Protein AF-T1BZR4-F1 (afdb_monomer_lite)

InterPro domains:
  IPR052345 Radiation response metalloprotease [PTHR43236] (4-168)

Structure (mmCIF, N/CA/C/O backbone):
data_AF-T1BZR4-F1
#
_entry.id   AF-T1BZR4-F1
#
loop_
_atom_site.group_PDB
_atom_site.id
_atom_site.type_symbol
_atom_site.label_atom_id
_atom_site.label_alt_id
_atom_site.label_comp_id
_atom_site.label_asym_id
_atom_site.label_entity_id
_atom_site.label_seq_id
_atom_site.pdbx_PDB_ins_code
_atom_site.Cartn_x
_atom_site.Cartn_y
_atom_site.Cartn_z
_atom_site.occupancy
_atom_site.B_iso_or_equiv
_atom_site.auth_seq_id
_atom_site.auth_comp_id
_atom_site.auth_asym_id
_atom_site.auth_atom_id
_atom_site.pdbx_PDB_model_num
ATOM 1 N N . TRP A 1 1 ? 20.297 3.474 -31.367 1.00 65.38 1 TRP A N 1
ATOM 2 C CA . TRP A 1 1 ? 18.845 3.274 -31.245 1.00 65.38 1 TRP A CA 1
ATOM 3 C C . TRP A 1 1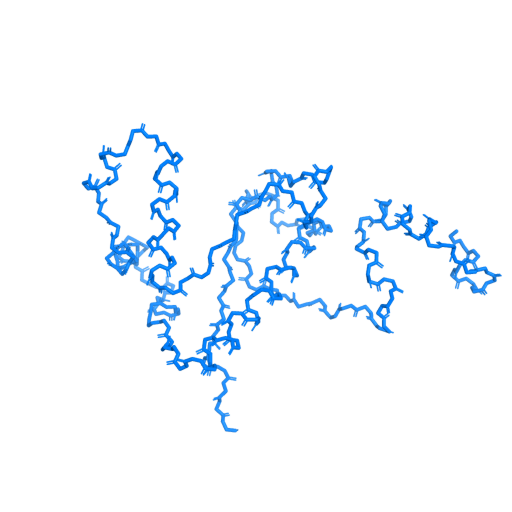 ? 18.247 2.775 -32.561 1.00 65.38 1 TRP A C 1
ATOM 5 O O . TRP A 1 1 ? 17.714 1.675 -32.524 1.00 65.38 1 TRP A O 1
ATOM 15 N N . PRO A 1 2 ? 18.399 3.447 -33.729 1.00 73.44 2 PRO A N 1
ATOM 16 C CA . PRO A 1 2 ? 17.775 2.985 -34.983 1.00 73.44 2 PRO A CA 1
ATOM 17 C C . PRO A 1 2 ? 18.243 1.588 -35.421 1.00 73.44 2 PRO A C 1
ATOM 19 O O . PRO A 1 2 ? 17.421 0.735 -35.724 1.00 73.44 2 PRO A O 1
ATOM 22 N N . LEU A 1 3 ? 19.551 1.322 -35.315 1.00 79.94 3 LEU A N 1
ATOM 23 C CA . LEU A 1 3 ? 20.164 0.025 -35.642 1.00 79.94 3 LEU A CA 1
ATOM 24 C C . LEU A 1 3 ? 19.711 -1.131 -34.728 1.00 79.94 3 LEU A C 1
ATOM 26 O O . LEU A 1 3 ? 19.818 -2.294 -35.099 1.00 79.94 3 LEU A O 1
ATOM 30 N N . TRP A 1 4 ? 19.210 -0.830 -33.523 1.00 85.12 4 TRP A N 1
ATOM 31 C CA . TRP A 1 4 ? 18.647 -1.850 -32.627 1.00 85.12 4 TRP A CA 1
ATOM 32 C C . TRP A 1 4 ? 17.228 -2.225 -33.057 1.00 85.12 4 TRP A C 1
ATOM 34 O O . TRP A 1 4 ? 16.856 -3.394 -33.013 1.00 85.12 4 TRP A O 1
ATOM 44 N N . LEU A 1 5 ? 16.455 -1.237 -33.524 1.00 77.44 5 LEU A N 1
ATOM 45 C CA . LEU A 1 5 ? 15.098 -1.431 -34.040 1.00 77.44 5 LEU A CA 1
ATOM 46 C C . LEU A 1 5 ? 15.104 -2.199 -35.367 1.00 77.44 5 LEU A C 1
ATOM 48 O O . LEU A 1 5 ? 14.242 -3.050 -35.573 1.00 77.44 5 LEU A O 1
ATOM 52 N N . SER A 1 6 ? 16.097 -1.954 -36.229 1.00 82.75 6 SER A N 1
ATOM 53 C CA . SER A 1 6 ? 16.299 -2.720 -37.466 1.00 82.75 6 SER A CA 1
ATOM 54 C C . SER A 1 6 ? 16.996 -4.072 -37.258 1.00 82.75 6 SER A C 1
ATOM 56 O O . SER A 1 6 ? 17.168 -4.821 -38.215 1.00 82.75 6 SER A O 1
ATOM 58 N N . ARG A 1 7 ? 17.347 -4.427 -36.010 1.00 78.31 7 ARG A N 1
ATOM 59 C CA . ARG A 1 7 ? 18.065 -5.661 -35.619 1.00 78.31 7 ARG A CA 1
ATOM 60 C C . ARG A 1 7 ? 19.463 -5.822 -36.229 1.00 78.31 7 ARG A C 1
ATOM 62 O O . ARG A 1 7 ? 20.027 -6.910 -36.182 1.00 78.31 7 ARG A O 1
ATOM 69 N N . GLU A 1 8 ? 20.044 -4.747 -36.744 1.00 82.75 8 GLU A N 1
ATOM 70 C CA . GLU A 1 8 ? 21.399 -4.733 -37.306 1.00 82.75 8 GLU A CA 1
ATOM 71 C C . GLU A 1 8 ? 22.486 -4.723 -36.223 1.00 82.75 8 GLU A C 1
ATOM 73 O O . GLU A 1 8 ? 23.618 -5.132 -36.469 1.00 82.75 8 GLU A O 1
ATOM 78 N N . ALA A 1 9 ? 22.150 -4.289 -35.007 1.00 83.50 9 ALA A N 1
ATOM 79 C CA . ALA A 1 9 ? 23.037 -4.355 -33.852 1.00 83.50 9 ALA A CA 1
ATOM 80 C C . ALA A 1 9 ? 22.255 -4.700 -32.582 1.00 83.50 9 ALA A C 1
ATOM 82 O O . ALA A 1 9 ? 21.172 -4.161 -32.352 1.00 83.50 9 ALA A O 1
ATOM 83 N N . GLN A 1 10 ? 22.827 -5.547 -31.723 1.00 81.56 10 GLN A N 1
ATOM 84 C CA . GLN A 1 10 ? 22.293 -5.762 -30.378 1.00 81.56 10 GLN A CA 1
ATOM 85 C C . GLN A 1 10 ? 22.958 -4.813 -29.373 1.00 81.56 10 GLN A C 1
ATOM 87 O O . GLN A 1 10 ? 24.174 -4.609 -29.440 1.00 81.56 10 GLN A O 1
ATOM 92 N N . PRO A 1 11 ? 22.188 -4.213 -28.449 1.00 85.12 11 PRO A N 1
ATOM 93 C CA . PRO A 1 11 ? 22.759 -3.407 -27.382 1.00 85.12 11 PRO A CA 1
ATOM 94 C C . PRO A 1 11 ? 23.641 -4.262 -26.472 1.00 85.12 11 PRO A C 1
ATOM 96 O O . PRO A 1 11 ? 23.301 -5.393 -26.130 1.00 85.12 11 PRO A O 1
ATOM 99 N N . THR A 1 12 ? 24.749 -3.692 -26.009 1.00 86.81 12 THR A N 1
ATOM 100 C CA . THR A 1 12 ? 25.447 -4.237 -24.837 1.00 86.81 12 THR A CA 1
ATOM 101 C C . THR A 1 12 ? 24.627 -3.983 -23.570 1.00 86.81 12 THR A C 1
ATOM 103 O O . THR A 1 12 ? 23.823 -3.049 -23.534 1.00 86.81 12 THR A O 1
ATOM 106 N N . LEU A 1 13 ? 24.868 -4.750 -22.498 1.00 79.00 13 LEU A N 1
ATOM 107 C CA . LEU A 1 13 ? 24.178 -4.554 -21.214 1.00 79.00 13 LEU A CA 1
ATOM 108 C C . LEU A 1 13 ? 24.285 -3.102 -20.722 1.00 79.00 13 LEU A C 1
ATOM 110 O O . LEU A 1 13 ? 23.285 -2.499 -20.358 1.00 79.00 13 LEU A O 1
ATOM 114 N N . ARG A 1 14 ? 25.476 -2.504 -20.818 1.00 78.31 14 ARG A N 1
ATOM 115 C CA . ARG A 1 14 ? 25.724 -1.114 -20.414 1.00 78.31 14 ARG A CA 1
ATOM 116 C C . ARG A 1 14 ? 24.952 -0.097 -21.261 1.00 78.31 14 ARG A C 1
ATOM 118 O O . ARG A 1 14 ? 24.400 0.860 -20.735 1.00 78.31 14 ARG A O 1
ATOM 125 N N . GLN A 1 15 ? 24.870 -0.312 -22.573 1.00 85.88 15 GLN A N 1
ATOM 126 C CA . GLN A 1 15 ? 24.079 0.552 -23.456 1.00 85.88 15 GLN A CA 1
ATOM 127 C C . GLN A 1 15 ? 22.575 0.403 -23.205 1.00 85.88 15 GLN A C 1
ATOM 129 O O . GLN A 1 15 ? 21.832 1.373 -23.343 1.00 85.88 15 GLN A O 1
ATOM 134 N N . LEU A 1 16 ? 22.130 -0.798 -22.829 1.00 84.00 16 LEU A N 1
ATOM 135 C CA . LEU A 1 16 ? 20.753 -1.058 -22.432 1.00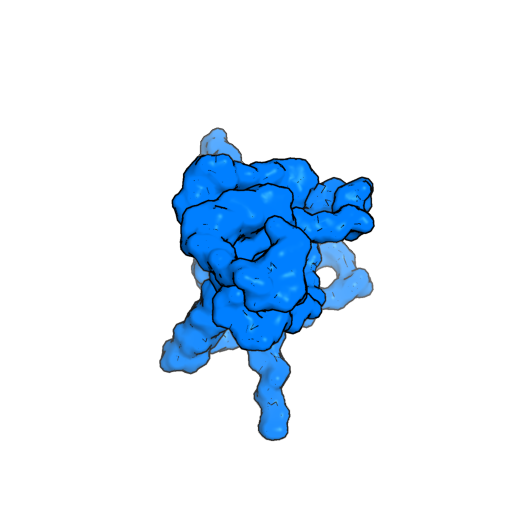 84.00 16 LEU A CA 1
ATOM 136 C C . LEU A 1 16 ? 20.425 -0.413 -21.077 1.00 84.00 16 LEU A C 1
ATOM 138 O O . LEU A 1 16 ? 19.342 0.139 -20.930 1.00 84.00 16 LEU A O 1
ATOM 142 N N . GLU A 1 17 ? 21.357 -0.407 -20.119 1.00 75.06 17 GLU A N 1
ATOM 143 C CA . GLU A 1 17 ? 21.245 0.340 -18.854 1.00 75.06 17 GLU A CA 1
ATOM 144 C C . GLU A 1 17 ? 21.132 1.849 -19.084 1.00 75.06 17 GLU A C 1
ATOM 146 O O . GLU A 1 17 ? 20.301 2.514 -18.461 1.00 75.06 17 GLU A O 1
ATOM 151 N N . ASP A 1 18 ? 21.942 2.401 -19.987 1.00 80.19 18 ASP A N 1
ATOM 152 C CA . ASP A 1 18 ? 21.891 3.822 -20.332 1.00 80.19 18 ASP A CA 1
ATOM 153 C C . ASP A 1 18 ? 20.588 4.176 -21.062 1.00 80.19 18 ASP A C 1
ATOM 155 O O . ASP A 1 18 ? 19.961 5.190 -20.757 1.00 80.19 18 ASP A O 1
ATOM 159 N N . PHE A 1 19 ? 20.124 3.306 -21.964 1.00 82.44 19 PHE A N 1
ATOM 160 C CA . PHE A 1 19 ? 18.823 3.430 -22.622 1.00 82.44 19 PHE A CA 1
ATOM 161 C C . PHE A 1 19 ? 17.678 3.391 -21.606 1.00 82.44 19 PHE A C 1
ATOM 163 O O . PHE A 1 19 ? 16.859 4.301 -21.586 1.00 82.44 19 PHE A O 1
ATOM 170 N N . ALA A 1 20 ? 17.657 2.387 -20.728 1.00 77.50 20 ALA A N 1
ATOM 171 C CA . ALA A 1 20 ? 16.671 2.212 -19.662 1.00 77.50 20 ALA A CA 1
ATOM 172 C C . ALA A 1 20 ? 16.588 3.444 -18.747 1.00 77.50 20 ALA A C 1
ATOM 174 O O . ALA A 1 20 ? 15.504 3.870 -18.347 1.00 77.50 20 ALA A O 1
ATOM 175 N N . ARG A 1 21 ? 17.741 4.054 -18.454 1.00 71.12 21 ARG A N 1
ATOM 176 C CA . ARG A 1 21 ? 17.835 5.291 -17.674 1.00 71.12 21 ARG A CA 1
ATOM 177 C C . ARG A 1 21 ? 17.266 6.496 -18.420 1.00 71.12 21 ARG A C 1
ATOM 179 O O . ARG A 1 21 ? 16.577 7.299 -17.805 1.00 71.12 21 ARG A O 1
ATOM 186 N N . LEU A 1 22 ? 17.541 6.614 -19.720 1.00 79.62 22 LEU A N 1
ATOM 187 C CA . LEU A 1 22 ? 17.052 7.705 -20.570 1.00 79.62 22 LEU A CA 1
ATOM 188 C C . LEU A 1 22 ? 15.551 7.605 -20.856 1.00 79.62 22 LEU A C 1
ATOM 190 O O . LEU A 1 22 ? 14.864 8.622 -20.873 1.00 79.62 22 LEU A O 1
ATOM 194 N N . THR A 1 23 ? 15.037 6.395 -21.084 1.00 74.56 23 THR A N 1
ATOM 195 C CA . THR A 1 23 ? 13.617 6.167 -21.379 1.00 74.56 23 THR A CA 1
ATOM 196 C C . THR A 1 23 ? 12.776 5.959 -20.144 1.00 74.56 23 THR A C 1
ATOM 198 O O . THR A 1 23 ? 11.576 5.734 -20.296 1.00 74.56 23 THR A O 1
ATOM 201 N N . HIS A 1 24 ? 13.371 6.006 -18.945 1.00 60.88 24 HIS A N 1
ATOM 202 C CA . HIS A 1 24 ? 12.633 5.752 -17.719 1.00 60.88 24 HIS A CA 1
ATOM 203 C C . HIS A 1 24 ? 11.917 4.391 -17.849 1.00 60.88 24 HIS A C 1
ATOM 205 O O . HIS A 1 24 ? 10.702 4.270 -17.908 1.00 60.88 24 HIS A O 1
ATOM 211 N N . THR A 1 25 ? 12.665 3.317 -18.076 1.00 68.75 25 THR A N 1
ATOM 212 C CA . THR A 1 25 ? 12.096 1.972 -18.242 1.00 68.75 25 THR A CA 1
ATOM 213 C C . THR A 1 25 ? 12.931 1.011 -17.423 1.00 68.75 25 THR A C 1
ATOM 215 O O . THR A 1 25 ? 14.150 1.009 -17.562 1.00 68.75 25 THR A O 1
ATOM 218 N N . ALA A 1 26 ? 12.315 0.193 -16.565 1.00 70.38 26 ALA A N 1
ATOM 219 C CA . ALA A 1 26 ? 13.059 -0.818 -15.823 1.00 70.38 26 ALA A CA 1
ATOM 220 C C . ALA A 1 26 ? 13.845 -1.714 -16.782 1.00 70.38 26 ALA A C 1
ATOM 222 O O . ALA A 1 26 ? 13.281 -2.290 -17.711 1.00 70.38 26 ALA A O 1
ATOM 223 N N . ILE A 1 27 ? 15.143 -1.882 -16.523 1.00 72.12 27 ILE A N 1
ATOM 224 C CA . ILE A 1 27 ? 16.014 -2.678 -17.394 1.00 72.12 27 ILE A CA 1
ATOM 225 C C . ILE A 1 27 ? 15.503 -4.115 -17.582 1.00 72.12 27 ILE A C 1
ATOM 227 O O . ILE A 1 27 ? 15.592 -4.666 -18.675 1.00 72.12 27 ILE A O 1
ATOM 231 N N . GLY A 1 28 ? 14.884 -4.691 -16.546 1.00 61.22 28 GLY A N 1
ATOM 232 C CA . GLY A 1 28 ? 14.280 -6.023 -16.600 1.00 61.22 28 GLY A CA 1
ATOM 233 C C . GLY A 1 28 ? 13.198 -6.175 -17.674 1.00 61.22 28 GLY A C 1
ATOM 234 O O . GLY A 1 28 ? 12.972 -7.283 -18.147 1.00 61.22 28 GLY A O 1
ATOM 235 N N . TYR A 1 29 ? 12.560 -5.083 -18.112 1.00 70.12 29 TYR A N 1
ATOM 236 C CA . TYR A 1 29 ? 11.477 -5.137 -19.099 1.00 70.12 29 TYR A CA 1
ATOM 237 C C . TYR A 1 29 ? 11.973 -5.489 -20.492 1.00 70.12 29 TYR A C 1
ATOM 239 O O . TYR A 1 29 ? 11.253 -6.133 -21.248 1.00 70.12 29 TYR A O 1
ATOM 247 N N . PHE A 1 30 ? 13.208 -5.113 -20.822 1.00 76.38 30 PHE A N 1
ATOM 248 C CA . PHE A 1 30 ? 13.812 -5.429 -22.115 1.00 76.38 30 PHE A CA 1
ATOM 249 C C . PHE A 1 30 ? 14.149 -6.919 -22.269 1.00 76.38 30 PHE A C 1
ATOM 251 O O . PHE A 1 30 ? 14.445 -7.360 -23.375 1.00 76.38 30 PHE A O 1
ATOM 258 N N . PHE A 1 31 ? 14.082 -7.692 -21.181 1.00 76.19 31 PHE A N 1
ATOM 259 C CA . PHE A 1 31 ? 14.305 -9.139 -21.174 1.00 76.19 31 PHE A CA 1
ATOM 260 C C . PHE A 1 31 ? 13.005 -9.950 -21.125 1.00 76.19 31 PHE A C 1
ATOM 262 O O . PHE A 1 31 ? 13.050 -11.180 -21.161 1.00 76.19 31 PHE A O 1
ATOM 269 N N . LEU A 1 32 ? 11.846 -9.290 -21.044 1.00 64.31 32 LEU A N 1
ATOM 270 C CA . LEU A 1 32 ? 10.560 -9.974 -21.092 1.00 64.31 32 LEU A CA 1
ATOM 271 C C . LEU A 1 32 ? 10.201 -10.315 -22.550 1.00 64.31 32 LEU A C 1
ATOM 273 O O . LEU A 1 32 ? 10.370 -9.474 -23.433 1.00 64.31 32 LEU A O 1
ATOM 277 N N . PRO A 1 33 ? 9.662 -11.520 -22.827 1.00 67.06 33 PRO A N 1
ATOM 278 C CA . PRO A 1 33 ? 9.279 -11.925 -24.183 1.00 67.06 33 PRO A CA 1
ATOM 279 C C . PRO A 1 33 ? 8.136 -11.074 -24.757 1.00 67.06 33 PRO A C 1
ATOM 281 O O . PRO A 1 33 ? 7.978 -10.978 -25.972 1.00 67.06 33 PRO A O 1
ATOM 284 N N . GLN A 1 34 ? 7.339 -10.455 -23.888 1.00 60.06 34 GLN A N 1
ATOM 285 C CA . GLN A 1 34 ? 6.321 -9.470 -24.228 1.00 60.06 34 GLN A CA 1
ATOM 286 C C . GLN A 1 34 ? 6.343 -8.359 -23.174 1.00 60.06 34 GLN A C 1
ATOM 288 O O . GLN A 1 34 ? 6.662 -8.643 -22.013 1.00 60.06 34 GLN A O 1
ATOM 293 N N . PRO A 1 35 ? 6.010 -7.107 -23.542 1.00 64.56 35 PRO A N 1
ATOM 294 C CA . PRO A 1 35 ? 5.875 -6.042 -22.560 1.00 64.56 35 PRO A CA 1
ATOM 295 C C . PRO A 1 35 ? 4.869 -6.468 -21.483 1.00 64.56 35 PRO A C 1
ATOM 297 O O . PRO A 1 35 ? 3.864 -7.108 -21.811 1.00 64.56 35 PRO A O 1
ATOM 300 N N . PRO A 1 36 ? 5.117 -6.135 -20.205 1.00 56.06 36 PRO A N 1
ATOM 301 C CA . PRO A 1 36 ? 4.206 -6.516 -19.143 1.00 56.06 36 PRO A CA 1
ATOM 302 C C . PRO A 1 36 ? 2.830 -5.924 -19.441 1.00 56.06 36 PRO A C 1
ATOM 304 O O . PRO A 1 36 ? 2.706 -4.752 -19.814 1.00 56.06 36 PRO A O 1
ATOM 307 N N . VAL A 1 37 ? 1.792 -6.753 -19.310 1.00 51.31 37 VAL A N 1
ATOM 308 C CA . VAL A 1 37 ? 0.409 -6.302 -19.457 1.00 51.31 37 VAL A CA 1
ATOM 309 C C . VAL A 1 37 ? 0.204 -5.178 -18.450 1.00 51.31 37 VAL A C 1
ATOM 311 O O . VAL A 1 37 ? 0.380 -5.379 -17.248 1.00 51.31 37 VAL A O 1
ATOM 314 N N . ARG A 1 38 ? -0.129 -3.981 -18.945 1.00 46.22 38 ARG A N 1
ATOM 315 C CA . ARG A 1 38 ? -0.412 -2.814 -18.106 1.00 46.22 38 ARG A CA 1
ATOM 316 C C . ARG A 1 38 ? -1.690 -3.095 -17.326 1.00 46.22 38 ARG A C 1
ATOM 318 O O . ARG A 1 38 ? -2.794 -2.837 -17.802 1.00 46.22 38 ARG A O 1
ATOM 325 N N . TRP A 1 39 ? -1.545 -3.681 -16.146 1.00 36.22 39 TRP A N 1
ATOM 326 C CA . TRP A 1 39 ? -2.665 -3.853 -15.244 1.00 36.22 39 TRP A CA 1
ATOM 327 C C . TRP A 1 39 ? -3.029 -2.481 -14.689 1.00 36.22 39 TRP A C 1
ATOM 329 O O . TRP A 1 39 ? -2.189 -1.781 -14.122 1.00 36.22 39 TRP A O 1
ATOM 339 N N . HIS A 1 40 ? -4.283 -2.077 -14.877 1.00 40.78 40 HIS A N 1
ATOM 340 C CA . HIS A 1 40 ? -4.815 -0.893 -14.221 1.00 40.78 40 HIS A CA 1
ATOM 341 C C . HIS A 1 40 ? -4.959 -1.233 -12.742 1.00 40.78 40 HIS A C 1
ATOM 343 O O . HIS A 1 40 ? -5.994 -1.738 -12.302 1.00 40.78 40 HIS A O 1
ATOM 349 N N . CYS A 1 41 ? -3.902 -1.007 -11.967 1.00 40.50 41 CYS A N 1
ATOM 350 C CA . CYS A 1 41 ? -4.013 -1.093 -10.526 1.00 40.50 41 CYS A CA 1
ATOM 351 C C . CYS A 1 41 ? -5.104 -0.112 -10.077 1.00 40.50 41 CYS A C 1
ATOM 353 O O . CYS A 1 41 ? -5.089 1.064 -10.446 1.00 40.50 41 CYS A O 1
ATOM 355 N N . ARG A 1 42 ? -6.038 -0.577 -9.239 1.00 46.72 42 ARG A N 1
ATOM 356 C CA . ARG A 1 42 ? -6.990 0.274 -8.504 1.00 46.72 42 ARG A CA 1
ATOM 357 C C . ARG A 1 42 ? -6.255 1.027 -7.382 1.00 46.72 42 ARG A C 1
ATOM 359 O O . ARG A 1 42 ? -6.662 1.022 -6.227 1.00 46.72 42 ARG A O 1
ATOM 366 N N . CYS A 1 43 ? -5.129 1.650 -7.717 1.00 50.38 43 CYS A N 1
ATOM 367 C CA . CYS A 1 43 ? -4.354 2.466 -6.804 1.00 50.38 43 CYS A CA 1
ATOM 368 C C . CYS A 1 43 ? -5.107 3.765 -6.576 1.00 50.38 43 CYS A C 1
ATOM 370 O O . CYS A 1 43 ? -5.173 4.612 -7.467 1.00 50.38 43 CYS A O 1
ATOM 372 N N . ARG A 1 44 ? -5.623 3.968 -5.365 1.00 56.59 44 ARG A N 1
ATOM 373 C CA . ARG A 1 44 ? -5.945 5.328 -4.939 1.00 56.59 44 ARG A CA 1
ATOM 374 C C . ARG A 1 44 ? -4.655 5.975 -4.460 1.00 56.59 44 ARG A C 1
ATOM 376 O O . ARG A 1 44 ? -4.185 5.671 -3.366 1.00 56.59 44 ARG A O 1
ATO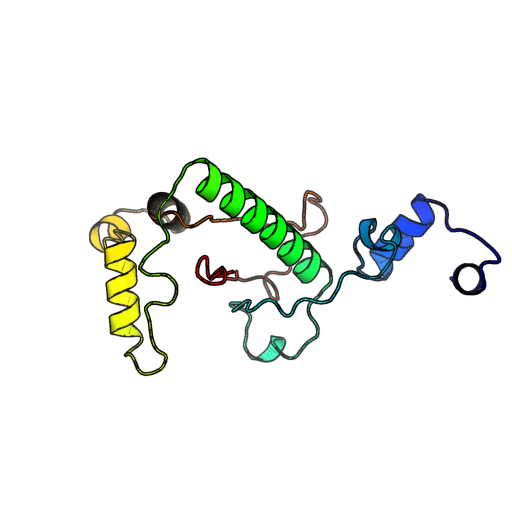M 383 N N . THR A 1 45 ? -4.059 6.808 -5.304 1.00 56.16 45 THR A N 1
ATOM 384 C CA . THR A 1 45 ? -2.890 7.609 -4.935 1.00 56.16 45 THR A CA 1
ATOM 385 C C . THR A 1 45 ? -3.346 8.840 -4.154 1.00 56.16 45 THR A C 1
ATOM 387 O O . THR A 1 45 ? -4.388 9.427 -4.440 1.00 56.16 45 THR A O 1
ATOM 390 N N . SER A 1 46 ? -2.557 9.263 -3.169 1.00 56.41 46 SER A N 1
ATOM 391 C CA . SER A 1 46 ? -2.781 10.527 -2.446 1.00 56.41 46 SER A CA 1
ATOM 392 C C . SER A 1 46 ? -2.201 11.742 -3.195 1.00 56.41 46 SER A C 1
ATOM 394 O O . SER A 1 46 ? -1.880 12.762 -2.579 1.00 56.41 46 SER A O 1
ATOM 396 N N . ALA A 1 47 ? -1.985 11.629 -4.511 1.00 58.94 47 ALA A N 1
ATOM 397 C CA . ALA A 1 47 ? -1.386 12.683 -5.323 1.00 58.94 47 ALA A CA 1
ATOM 398 C C . ALA A 1 47 ? -2.351 13.880 -5.475 1.00 58.94 47 ALA A C 1
ATOM 400 O O . ALA A 1 47 ? -3.569 13.689 -5.501 1.00 58.94 47 ALA A O 1
ATOM 401 N N . PRO A 1 48 ? -1.848 15.126 -5.595 1.00 52.88 48 PRO A N 1
ATOM 402 C CA . PRO A 1 48 ? -2.701 16.286 -5.841 1.00 52.88 48 PRO A CA 1
ATOM 403 C C . PRO A 1 48 ? -3.549 16.084 -7.105 1.00 52.88 48 PRO A C 1
ATOM 405 O O . PRO A 1 48 ? -3.020 15.682 -8.141 1.00 52.88 48 PRO A O 1
ATOM 408 N N . ALA A 1 49 ? -4.840 16.431 -7.049 1.00 50.22 49 ALA A N 1
ATOM 409 C CA . ALA A 1 49 ? -5.814 16.210 -8.130 1.00 50.22 49 ALA A CA 1
ATOM 410 C C . ALA A 1 49 ? -5.367 16.731 -9.513 1.00 50.22 49 ALA A C 1
ATOM 412 O O . ALA A 1 49 ? -5.771 16.199 -10.541 1.00 50.22 49 ALA A O 1
ATOM 413 N N . ARG A 1 50 ? -4.483 17.737 -9.552 1.00 44.28 50 ARG A N 1
ATOM 414 C CA . ARG A 1 50 ? -3.945 18.320 -10.790 1.00 44.28 50 ARG A CA 1
ATOM 415 C C . ARG A 1 50 ? -2.919 17.420 -11.513 1.00 44.28 50 ARG A C 1
ATOM 417 O O . ARG A 1 50 ? -2.661 17.653 -12.686 1.00 44.28 50 ARG A O 1
ATOM 424 N N . ARG A 1 51 ? -2.351 16.401 -10.852 1.00 48.81 51 ARG A N 1
ATOM 425 C CA . ARG A 1 51 ? -1.350 15.471 -11.426 1.00 48.81 51 ARG A CA 1
ATOM 426 C C . ARG A 1 51 ? -1.906 14.079 -11.748 1.00 48.81 51 ARG A C 1
ATOM 428 O O . ARG A 1 51 ? -1.248 13.331 -12.454 1.00 48.81 51 ARG A O 1
ATOM 435 N N . ALA A 1 52 ? -3.123 13.757 -11.301 1.00 50.62 52 ALA A N 1
ATOM 436 C CA . ALA A 1 52 ? -3.774 12.466 -11.559 1.00 50.62 52 ALA A CA 1
ATOM 437 C C . ALA A 1 52 ? -4.108 12.212 -13.048 1.00 50.62 52 ALA A C 1
ATOM 439 O O . ALA A 1 52 ? -4.477 11.100 -13.407 1.00 50.62 52 ALA A O 1
ATOM 440 N N . LEU A 1 53 ? -3.989 13.241 -13.898 1.00 45.00 53 LEU A N 1
ATOM 441 C CA . LEU A 1 53 ? -4.235 13.186 -15.344 1.00 45.00 53 LEU A CA 1
ATOM 442 C C . LEU A 1 53 ? -2.955 13.007 -16.184 1.00 45.00 53 LEU A C 1
ATOM 444 O O . LEU A 1 53 ? -3.055 12.898 -17.403 1.00 45.00 53 LEU A O 1
ATOM 448 N N . ALA A 1 54 ? -1.767 13.011 -15.570 1.00 59.12 54 ALA A N 1
ATOM 449 C CA . ALA A 1 54 ? -0.511 12.731 -16.267 1.00 59.12 54 ALA A CA 1
ATOM 450 C C . ALA A 1 54 ? -0.231 11.220 -16.263 1.00 59.12 54 ALA A C 1
ATOM 452 O O . ALA A 1 54 ? -0.545 10.543 -15.282 1.00 59.12 54 ALA A O 1
ATOM 453 N N . GLU A 1 55 ? 0.358 10.690 -17.343 1.00 63.62 55 GLU A N 1
ATOM 454 C CA . GLU A 1 55 ? 0.827 9.300 -17.356 1.00 63.62 55 GLU A CA 1
ATOM 455 C C . GLU A 1 55 ? 1.778 9.054 -16.168 1.00 63.62 55 GLU A C 1
ATOM 457 O O . GLU A 1 55 ? 2.634 9.901 -15.895 1.00 63.62 55 GLU A O 1
ATOM 462 N N . PRO A 1 56 ? 1.630 7.926 -15.444 1.00 68.69 56 PRO A N 1
ATOM 463 C CA . PRO A 1 56 ? 2.473 7.620 -14.295 1.00 68.69 56 PRO A CA 1
ATOM 464 C C . PRO A 1 56 ? 3.935 7.489 -14.729 1.00 68.69 56 PRO A C 1
ATOM 466 O O . PRO A 1 56 ? 4.225 6.854 -15.747 1.00 68.69 56 PRO A O 1
ATOM 469 N N . SER A 1 57 ? 4.860 8.047 -13.945 1.00 73.44 57 SER A N 1
ATOM 470 C CA . SER A 1 57 ? 6.285 7.897 -14.222 1.00 73.44 57 SER A CA 1
ATOM 471 C C . SER A 1 57 ? 6.714 6.434 -14.130 1.00 73.44 57 SER A C 1
ATOM 473 O O . SER A 1 57 ? 6.091 5.600 -13.467 1.00 73.44 57 SER A O 1
ATOM 475 N N . SER A 1 58 ? 7.839 6.113 -14.758 1.00 71.62 58 SER A N 1
ATOM 476 C CA . SER A 1 58 ? 8.465 4.801 -14.610 1.00 71.62 58 SER A CA 1
ATOM 477 C C . SER A 1 58 ? 8.792 4.442 -13.177 1.00 71.62 58 SER A C 1
ATOM 479 O O . SER A 1 58 ? 8.741 3.283 -12.799 1.00 71.62 58 SER A O 1
ATOM 481 N N . ASP A 1 59 ? 9.145 5.445 -12.383 1.00 72.88 59 ASP A N 1
ATOM 482 C CA . ASP A 1 59 ? 9.561 5.294 -10.999 1.00 72.88 59 ASP A CA 1
ATOM 483 C C . ASP A 1 59 ? 8.351 4.916 -10.143 1.00 72.88 59 ASP A C 1
ATOM 485 O O . ASP A 1 59 ? 8.434 4.028 -9.287 1.00 72.88 59 ASP A O 1
ATOM 489 N N . LEU A 1 60 ? 7.200 5.529 -10.440 1.00 73.69 60 LEU A N 1
ATOM 490 C CA . LEU A 1 60 ? 5.919 5.145 -9.871 1.00 73.69 60 LEU A CA 1
ATOM 491 C C . LEU A 1 60 ? 5.532 3.730 -10.311 1.00 73.69 60 LEU A C 1
ATOM 493 O O . LEU A 1 60 ? 5.178 2.917 -9.461 1.00 73.69 60 LEU A O 1
ATOM 497 N N . LEU A 1 61 ? 5.644 3.412 -11.602 1.00 75.50 61 LEU A N 1
ATOM 498 C CA . LEU A 1 61 ? 5.340 2.080 -12.127 1.00 75.50 61 LEU A CA 1
ATOM 499 C C . LEU A 1 61 ? 6.211 0.999 -11.474 1.00 75.50 61 LEU A C 1
ATOM 501 O O . LEU A 1 61 ? 5.666 0.061 -10.902 1.00 75.50 61 LEU A O 1
ATOM 505 N N . ASP A 1 62 ? 7.536 1.149 -11.475 1.00 74.19 62 ASP A N 1
ATOM 506 C CA . ASP A 1 62 ? 8.488 0.231 -10.834 1.00 74.19 62 ASP A CA 1
ATOM 507 C C . ASP A 1 62 ? 8.117 -0.023 -9.368 1.00 74.19 62 ASP A C 1
ATOM 509 O O . ASP A 1 62 ? 8.114 -1.164 -8.898 1.00 74.19 62 ASP A O 1
ATOM 513 N N . THR A 1 63 ? 7.758 1.042 -8.646 1.00 77.19 63 THR A N 1
ATOM 514 C CA . THR A 1 63 ? 7.353 0.943 -7.242 1.00 77.19 63 THR A CA 1
ATOM 515 C C . THR A 1 63 ? 6.023 0.207 -7.087 1.00 77.19 63 THR A C 1
ATOM 517 O O . THR A 1 63 ? 5.896 -0.642 -6.205 1.00 77.19 63 THR A O 1
ATOM 520 N N . LEU A 1 64 ? 5.048 0.469 -7.961 1.00 77.31 64 LEU A N 1
ATOM 521 C CA . LEU A 1 64 ? 3.774 -0.249 -7.978 1.00 77.31 64 LEU A CA 1
ATOM 522 C C . LEU A 1 64 ? 3.974 -1.745 -8.248 1.00 77.31 64 LEU A C 1
ATOM 524 O O . LEU A 1 64 ? 3.412 -2.562 -7.521 1.00 77.31 64 LEU A O 1
ATOM 528 N N . TYR A 1 65 ? 4.805 -2.113 -9.226 1.00 75.69 65 TYR A N 1
ATOM 529 C CA . TYR A 1 65 ? 5.094 -3.516 -9.534 1.00 75.69 65 TYR A CA 1
ATOM 530 C C . TYR A 1 65 ? 5.802 -4.228 -8.382 1.00 75.69 65 TYR A C 1
ATOM 532 O O . TYR A 1 65 ? 5.434 -5.352 -8.045 1.00 75.69 65 TYR A O 1
ATOM 540 N N . LEU A 1 66 ? 6.766 -3.574 -7.728 1.00 77.81 66 LEU A N 1
ATOM 541 C CA . LEU A 1 66 ? 7.411 -4.119 -6.532 1.00 77.81 66 LEU A CA 1
ATOM 542 C C . LEU A 1 66 ? 6.398 -4.355 -5.402 1.00 77.81 66 LEU A C 1
ATOM 544 O O . LEU A 1 66 ? 6.418 -5.400 -4.750 1.00 77.81 66 LEU A O 1
ATOM 548 N N . CYS A 1 67 ? 5.507 -3.393 -5.165 1.00 80.62 67 CYS A N 1
ATOM 549 C CA . CYS A 1 67 ? 4.463 -3.524 -4.154 1.00 80.62 67 CYS A CA 1
ATOM 550 C C . CYS A 1 67 ? 3.462 -4.634 -4.494 1.00 80.62 67 CYS A C 1
ATOM 552 O O . CYS A 1 67 ? 3.044 -5.353 -3.589 1.00 80.62 67 CYS A O 1
ATOM 554 N N . GLN A 1 68 ? 3.141 -4.825 -5.776 1.00 77.31 68 GLN A N 1
ATOM 555 C CA . GLN A 1 68 ? 2.284 -5.915 -6.237 1.00 77.31 68 GLN A CA 1
ATOM 556 C C . GLN A 1 68 ? 2.935 -7.284 -6.008 1.00 77.31 68 GLN A C 1
ATOM 558 O O . GLN A 1 68 ? 2.309 -8.158 -5.421 1.00 77.31 68 GLN A O 1
ATOM 563 N N . GLN A 1 69 ? 4.213 -7.451 -6.367 1.00 76.75 69 GLN A N 1
ATOM 564 C CA . GLN A 1 69 ? 4.948 -8.700 -6.119 1.00 76.75 69 GLN A CA 1
ATOM 565 C C . GLN A 1 69 ? 4.988 -9.061 -4.629 1.00 76.75 69 GLN A C 1
ATOM 567 O O . GLN A 1 69 ? 4.817 -10.220 -4.255 1.00 76.75 69 GLN A O 1
ATOM 572 N N . ARG A 1 70 ? 5.184 -8.064 -3.758 1.00 81.50 70 ARG A N 1
ATOM 573 C CA . ARG A 1 70 ? 5.147 -8.266 -2.303 1.00 81.50 70 ARG A CA 1
ATOM 574 C C . ARG A 1 70 ? 3.748 -8.623 -1.805 1.00 81.50 70 ARG A C 1
ATOM 576 O O . ARG A 1 70 ? 3.634 -9.474 -0.930 1.00 81.50 70 ARG A O 1
ATOM 583 N N . GLN A 1 71 ? 2.701 -8.016 -2.369 1.00 82.50 71 GLN A N 1
ATOM 584 C CA . GLN A 1 71 ? 1.316 -8.371 -2.055 1.00 82.50 71 GLN A CA 1
ATOM 585 C C . GLN A 1 71 ? 1.009 -9.813 -2.466 1.00 82.50 71 GLN A C 1
ATOM 587 O O . GLN A 1 71 ? 0.419 -10.544 -1.675 1.00 82.50 71 GLN A O 1
ATOM 592 N N . ASP A 1 72 ? 1.450 -10.235 -3.652 1.00 79.06 72 ASP A N 1
ATOM 593 C CA . ASP A 1 72 ? 1.271 -11.604 -4.138 1.00 79.06 72 ASP A CA 1
ATOM 594 C C . ASP A 1 72 ? 1.962 -12.617 -3.217 1.00 79.06 72 ASP A C 1
ATOM 596 O O . ASP A 1 72 ? 1.337 -13.587 -2.788 1.00 79.06 72 ASP A O 1
ATOM 600 N N . TRP A 1 73 ? 3.211 -12.342 -2.828 1.00 83.75 73 TRP A N 1
ATOM 601 C CA . TRP A 1 73 ? 3.934 -13.167 -1.860 1.00 83.75 73 TRP A CA 1
ATOM 602 C C . TRP A 1 73 ? 3.232 -13.217 -0.495 1.00 83.75 73 TRP A C 1
ATOM 604 O O . TRP A 1 73 ? 3.047 -14.298 0.064 1.00 83.75 73 TRP A O 1
ATOM 614 N N . TYR A 1 74 ? 2.805 -12.065 0.039 1.00 82.69 74 TYR A N 1
ATOM 615 C CA . TYR A 1 74 ? 2.127 -11.995 1.337 1.00 82.69 74 TYR A CA 1
ATOM 616 C C . TYR A 1 74 ? 0.790 -12.740 1.318 1.00 82.69 74 TYR A C 1
ATOM 618 O O . TYR A 1 74 ? 0.447 -13.421 2.282 1.00 82.69 74 TYR A O 1
ATOM 626 N N . ARG A 1 75 ? 0.054 -12.672 0.204 1.00 81.56 75 ARG A N 1
ATOM 627 C CA . ARG A 1 75 ? -1.174 -13.441 -0.007 1.00 81.56 75 ARG A CA 1
ATOM 628 C C . ARG A 1 75 ? -0.909 -14.940 0.026 1.00 81.56 75 ARG A C 1
ATOM 630 O O . ARG A 1 75 ? -1.650 -15.666 0.684 1.00 81.56 75 ARG A O 1
ATOM 637 N N . ASP A 1 76 ? 0.114 -15.414 -0.675 1.00 79.50 76 ASP A N 1
ATOM 638 C CA . ASP A 1 76 ? 0.429 -16.843 -0.705 1.00 79.50 76 ASP A CA 1
ATOM 639 C C . ASP A 1 76 ? 0.916 -17.331 0.665 1.00 79.50 76 ASP A C 1
ATOM 641 O O . ASP A 1 76 ? 0.481 -18.384 1.131 1.00 79.50 76 ASP A O 1
ATOM 645 N N . HIS A 1 77 ? 1.702 -16.520 1.378 1.00 82.50 77 HIS A N 1
ATOM 646 C CA . HIS A 1 77 ? 2.040 -16.756 2.782 1.00 82.50 77 HIS A CA 1
ATOM 647 C C . HIS A 1 77 ? 0.785 -16.842 3.667 1.00 82.50 77 HIS A C 1
ATOM 649 O O . HIS A 1 77 ? 0.602 -17.816 4.396 1.00 82.50 77 HIS A O 1
ATOM 655 N N . ALA A 1 78 ? -0.122 -15.865 3.574 1.00 83.50 78 ALA A N 1
ATOM 656 C CA . ALA A 1 78 ? -1.370 -15.849 4.334 1.00 83.50 78 ALA A CA 1
ATOM 657 C C . ALA A 1 78 ? -2.227 -17.096 4.069 1.00 83.50 78 ALA A C 1
ATOM 659 O O . ALA A 1 78 ? -2.768 -17.676 5.008 1.00 83.50 78 ALA A O 1
ATOM 660 N N . ARG A 1 79 ? -2.291 -17.557 2.813 1.00 81.88 79 ARG A N 1
ATOM 661 C CA . ARG A 1 79 ? -2.983 -18.796 2.426 1.00 81.88 79 ARG A CA 1
ATOM 662 C C . ARG A 1 79 ? -2.338 -20.036 3.033 1.00 81.88 79 ARG A C 1
ATOM 664 O O . ARG A 1 79 ? -3.047 -20.846 3.621 1.00 81.88 79 ARG A O 1
ATOM 671 N N . MET A 1 80 ? -1.017 -20.178 2.917 1.00 83.06 80 MET A N 1
ATOM 672 C CA . MET A 1 80 ? -0.283 -21.324 3.474 1.00 83.06 80 MET A CA 1
ATOM 673 C C . MET A 1 80 ? -0.446 -21.432 4.994 1.00 83.06 80 MET A C 1
ATOM 675 O O . MET A 1 80 ? -0.509 -22.536 5.527 1.00 83.06 80 MET A O 1
ATOM 679 N N . HIS A 1 81 ? -0.555 -20.294 5.681 1.00 83.00 81 HIS A N 1
ATOM 680 C CA . HIS A 1 81 ? -0.731 -20.227 7.131 1.00 83.00 81 HIS A CA 1
ATOM 681 C C . HIS A 1 81 ? -2.197 -20.119 7.584 1.00 83.00 81 HIS A C 1
ATOM 683 O O . HIS A 1 81 ? -2.449 -19.982 8.780 1.00 83.00 81 HIS A O 1
ATOM 689 N N . GLY A 1 82 ? -3.165 -20.189 6.663 1.00 81.56 82 GLY A N 1
ATOM 690 C CA . GLY A 1 82 ? -4.594 -20.158 6.990 1.00 81.56 82 GLY A CA 1
ATOM 691 C C . GLY A 1 82 ? -5.066 -18.856 7.646 1.00 81.56 82 GLY A C 1
ATOM 692 O O . GLY A 1 82 ? -6.009 -18.881 8.437 1.00 81.56 82 GLY A O 1
ATOM 693 N N . LEU A 1 83 ? -4.417 -17.725 7.353 1.00 81.00 83 LEU A N 1
ATOM 694 C CA . LEU A 1 83 ? -4.823 -16.429 7.893 1.00 81.00 83 LEU A CA 1
ATOM 695 C C . LEU A 1 83 ? -6.204 -16.031 7.337 1.00 81.00 83 LEU A C 1
ATOM 697 O O . LEU A 1 83 ? -6.445 -16.161 6.132 1.00 81.00 83 LEU A O 1
ATOM 701 N N . PRO A 1 84 ? -7.123 -15.541 8.188 1.00 78.50 84 PRO A N 1
ATOM 702 C CA . PRO A 1 84 ? -8.462 -15.170 7.758 1.00 78.50 84 PRO A CA 1
ATOM 703 C C . PRO A 1 84 ? -8.442 -13.917 6.877 1.00 78.50 84 PRO A C 1
ATOM 705 O O . PRO A 1 84 ? -7.585 -13.043 7.010 1.00 78.50 84 PRO A O 1
ATOM 708 N N . ALA A 1 85 ? -9.440 -13.802 6.000 1.00 79.75 85 ALA A N 1
ATOM 709 C CA . ALA A 1 85 ? -9.670 -12.570 5.259 1.00 79.75 85 ALA A CA 1
ATOM 710 C C . ALA A 1 85 ? -9.990 -11.412 6.217 1.00 79.75 85 ALA A C 1
ATOM 712 O O . ALA A 1 85 ? -10.675 -11.592 7.225 1.00 79.75 85 ALA A O 1
ATOM 713 N N . LEU A 1 86 ? -9.530 -10.211 5.868 1.00 83.69 86 LEU A N 1
ATOM 714 C CA . LEU A 1 86 ? -9.754 -9.013 6.670 1.00 83.69 86 LEU A CA 1
ATOM 715 C C . LEU A 1 86 ? -11.194 -8.507 6.476 1.00 83.69 86 LEU A C 1
ATOM 717 O O . LEU A 1 86 ? -11.519 -8.022 5.391 1.00 83.69 86 LEU A O 1
ATOM 721 N N . PRO A 1 87 ? -12.067 -8.560 7.499 1.00 82.19 87 PRO A N 1
ATOM 722 C CA . PRO A 1 87 ? -13.500 -8.291 7.340 1.00 82.19 87 PRO A CA 1
ATOM 723 C C . PRO A 1 87 ? -13.824 -6.823 7.034 1.00 82.19 87 PRO A C 1
ATOM 725 O O . PRO A 1 87 ? -14.932 -6.511 6.606 1.00 82.19 87 PRO A O 1
ATOM 728 N N . PHE A 1 88 ? -12.877 -5.911 7.262 1.00 84.06 88 PHE A N 1
ATOM 729 C CA . PHE A 1 88 ? -13.041 -4.483 6.996 1.00 84.06 88 PHE A CA 1
ATOM 730 C C . PHE A 1 88 ? -12.613 -4.073 5.577 1.00 84.06 88 PHE A C 1
ATOM 732 O O . PHE A 1 88 ? -12.921 -2.964 5.139 1.00 84.06 88 PHE A O 1
ATOM 739 N N . VAL A 1 89 ? -11.912 -4.939 4.838 1.00 82.75 89 VAL A N 1
ATOM 740 C CA . VAL A 1 89 ? -11.545 -4.669 3.442 1.00 82.75 89 VAL A CA 1
ATOM 741 C C . VAL A 1 89 ? -12.780 -4.892 2.568 1.00 82.75 89 VAL A C 1
ATOM 743 O O . VAL A 1 89 ? -13.371 -5.966 2.576 1.00 82.75 89 VAL A O 1
ATOM 746 N N . GLY A 1 90 ? -13.203 -3.852 1.844 1.00 80.62 90 GLY A N 1
ATOM 747 C CA . GLY A 1 90 ? -14.400 -3.899 0.994 1.00 80.62 90 GLY A CA 1
ATOM 748 C C . GLY A 1 90 ? -15.739 -3.829 1.744 1.00 80.62 90 GLY A C 1
ATOM 749 O O . GLY A 1 90 ? -16.782 -3.999 1.120 1.00 80.62 90 GLY A O 1
ATOM 750 N N . SER A 1 91 ? -15.739 -3.564 3.056 1.00 84.50 91 SER A N 1
ATOM 751 C CA . SER A 1 91 ? -16.966 -3.507 3.871 1.00 84.50 91 SER A CA 1
ATOM 752 C C . SER A 1 91 ? -17.719 -2.175 3.806 1.00 84.50 91 SER A C 1
ATOM 754 O O . SER A 1 91 ? -18.856 -2.099 4.268 1.00 84.50 91 SER A O 1
ATOM 756 N N . ALA A 1 92 ? -17.083 -1.127 3.276 1.00 86.81 92 ALA A N 1
ATOM 757 C CA . ALA A 1 92 ? -17.642 0.216 3.199 1.00 86.81 92 ALA A CA 1
ATOM 758 C C . ALA A 1 92 ? -18.231 0.515 1.815 1.00 86.81 92 ALA A C 1
ATOM 760 O O . ALA A 1 92 ? -17.616 0.219 0.788 1.00 86.81 92 ALA A O 1
ATOM 761 N N . SER A 1 93 ? -19.389 1.169 1.798 1.00 86.31 93 SER A N 1
ATOM 762 C CA . SER A 1 93 ? -20.068 1.624 0.586 1.00 86.31 93 SER A CA 1
ATOM 763 C C . SER A 1 93 ? -19.848 3.115 0.320 1.00 86.31 93 SER A C 1
ATOM 765 O O . SER A 1 93 ? -19.631 3.902 1.238 1.00 86.31 93 SER A O 1
ATOM 767 N N . VAL A 1 94 ? -19.960 3.537 -0.943 1.00 86.25 94 VAL A N 1
ATOM 768 C CA . VAL A 1 94 ? -19.781 4.950 -1.357 1.00 86.25 94 VAL A CA 1
ATOM 769 C C 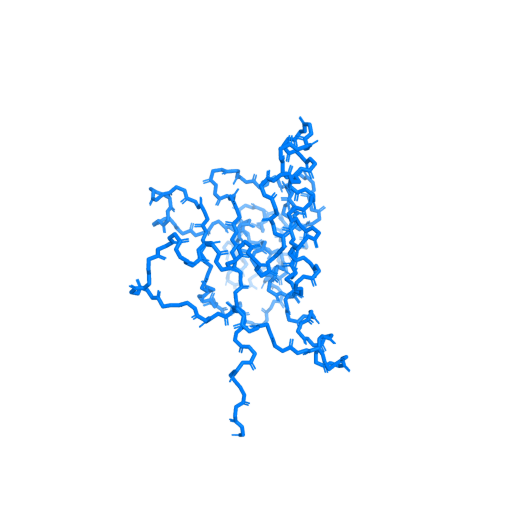. VAL A 1 94 ? -20.878 5.870 -0.794 1.00 86.25 94 VAL A C 1
ATOM 771 O O . VAL A 1 94 ? -20.692 7.077 -0.698 1.00 86.25 94 VAL A O 1
ATOM 774 N N . GLN A 1 95 ? -22.020 5.301 -0.414 1.00 89.69 95 GLN A N 1
ATOM 775 C CA . GLN A 1 95 ? -23.170 5.996 0.164 1.00 89.69 95 GLN A CA 1
ATOM 776 C C . GLN A 1 95 ? -23.041 6.197 1.681 1.00 89.69 95 GLN A C 1
ATOM 778 O O . GLN A 1 95 ? -23.846 6.919 2.265 1.00 89.69 95 GLN A O 1
ATOM 783 N N . GLU A 1 96 ? -22.073 5.550 2.334 1.00 90.50 96 GLU A N 1
ATOM 784 C CA . GLU A 1 96 ? -21.854 5.721 3.768 1.00 90.50 96 GLU A CA 1
ATOM 785 C C . GLU A 1 96 ? -21.125 7.034 4.067 1.00 90.50 96 GLU A C 1
ATOM 787 O O . GLU A 1 96 ? -20.244 7.465 3.320 1.00 90.50 96 GLU A O 1
ATOM 792 N N . ALA A 1 97 ? -21.460 7.652 5.203 1.00 91.31 97 ALA A N 1
ATOM 793 C CA . ALA A 1 97 ? -20.792 8.865 5.657 1.00 91.31 97 ALA A CA 1
ATOM 794 C C . ALA A 1 97 ? -19.291 8.592 5.907 1.00 91.31 97 ALA A C 1
ATOM 796 O O . ALA A 1 97 ? -18.963 7.675 6.677 1.00 91.31 97 ALA A O 1
ATOM 797 N N . PRO A 1 98 ? -18.368 9.375 5.314 1.00 89.12 98 PRO A N 1
ATOM 798 C CA . PRO A 1 98 ? -16.927 9.186 5.489 1.00 89.12 98 PRO A CA 1
ATOM 799 C C . PRO A 1 98 ? -16.484 9.152 6.957 1.00 89.12 98 PRO A C 1
ATOM 801 O O . PRO A 1 98 ? -15.591 8.387 7.317 1.00 89.12 98 PRO A O 1
ATOM 804 N N . GLU A 1 99 ? -17.130 9.936 7.819 1.00 91.25 99 GLU A N 1
ATOM 805 C CA . GLU A 1 99 ? -16.858 10.013 9.254 1.00 91.25 99 GLU A CA 1
ATOM 806 C C . GLU A 1 99 ? -17.168 8.691 9.964 1.00 91.25 99 GLU A C 1
ATOM 808 O O . GLU A 1 99 ? -16.386 8.247 10.808 1.00 91.25 99 GLU A O 1
ATOM 813 N N . ALA A 1 100 ? -18.269 8.032 9.590 1.00 89.94 100 ALA A N 1
ATOM 814 C CA . ALA A 1 100 ? -18.672 6.745 10.150 1.00 89.94 100 ALA A CA 1
ATOM 815 C C . ALA A 1 100 ? -17.727 5.619 9.701 1.00 89.94 100 ALA A C 1
ATOM 817 O O . ALA A 1 100 ? -17.317 4.781 10.507 1.00 89.94 100 ALA A O 1
ATOM 818 N N . VAL A 1 101 ? -17.316 5.625 8.428 1.00 90.38 101 VAL A N 1
ATOM 819 C CA . VAL A 1 101 ? -16.304 4.687 7.909 1.00 90.38 101 VAL A CA 1
ATOM 820 C C . VAL A 1 101 ? -14.963 4.899 8.618 1.00 90.38 101 VAL A C 1
ATOM 822 O O . VAL A 1 101 ? -14.343 3.936 9.068 1.00 90.38 101 VAL A O 1
ATOM 825 N N . ALA A 1 102 ? -14.530 6.153 8.777 1.00 87.50 102 ALA A N 1
ATOM 826 C CA . ALA A 1 102 ? -13.292 6.489 9.474 1.00 87.50 102 ALA A CA 1
ATOM 827 C C . ALA A 1 102 ? -13.319 6.061 10.948 1.00 87.50 102 ALA A C 1
ATOM 829 O O . ALA A 1 102 ? -12.305 5.589 11.459 1.00 87.50 102 ALA A O 1
ATOM 830 N N . GLN A 1 103 ? -14.463 6.194 11.627 1.00 89.56 103 GLN A N 1
ATOM 831 C CA . GLN A 1 103 ? -14.619 5.741 13.007 1.00 89.56 103 GLN A CA 1
ATOM 832 C C . GLN A 1 103 ? -14.484 4.219 13.128 1.00 89.56 103 GLN A C 1
ATOM 834 O O . GLN A 1 103 ? -13.671 3.755 13.924 1.00 89.56 103 GLN A O 1
ATOM 839 N N . ARG A 1 104 ? -15.176 3.450 12.278 1.00 91.06 104 ARG A N 1
ATOM 840 C CA . ARG A 1 104 ? -15.037 1.982 12.249 1.00 91.06 104 ARG A CA 1
ATOM 841 C C . ARG A 1 104 ? -13.604 1.540 11.964 1.00 91.06 104 ARG A C 1
ATOM 843 O O . ARG A 1 104 ? -13.116 0.601 12.587 1.00 91.06 104 ARG A O 1
ATOM 850 N N . LEU A 1 105 ? -12.908 2.215 11.044 1.00 88.25 105 LEU A N 1
ATOM 851 C CA . LEU A 1 105 ? -11.501 1.922 10.756 1.00 88.25 105 LEU A CA 1
ATOM 852 C C . LEU A 1 105 ? -10.597 2.230 11.954 1.00 88.25 105 LEU A C 1
ATOM 854 O O . LEU A 1 105 ? -9.707 1.437 12.247 1.00 88.25 105 LEU A O 1
ATOM 858 N N . ARG A 1 106 ? -10.830 3.335 12.676 1.00 88.69 106 ARG A N 1
ATOM 859 C CA . ARG A 1 106 ? -10.090 3.635 13.914 1.00 88.69 106 ARG A CA 1
ATOM 860 C C . ARG A 1 106 ? -10.275 2.542 14.958 1.00 88.69 106 ARG A C 1
ATOM 862 O O . ARG A 1 106 ? -9.288 2.111 15.541 1.00 88.69 106 ARG A O 1
ATOM 869 N N . GLU A 1 107 ? -11.505 2.084 15.159 1.00 89.50 107 GLU A N 1
ATOM 870 C CA . GLU A 1 107 ? -11.822 1.008 16.104 1.00 89.50 107 GLU A CA 1
ATOM 871 C C . GLU A 1 107 ? -11.178 -0.317 15.684 1.00 89.50 107 GLU A C 1
ATOM 873 O O . GLU A 1 107 ? -10.512 -0.958 16.491 1.00 89.50 107 GLU A O 1
ATOM 878 N N . THR A 1 108 ? -11.289 -0.675 14.402 1.00 88.88 108 THR A N 1
ATOM 879 C CA . THR A 1 108 ? -10.704 -1.903 13.836 1.00 88.88 108 THR A CA 1
ATOM 880 C C . THR A 1 108 ? -9.184 -1.936 13.982 1.00 88.88 108 THR A C 1
ATOM 882 O O . THR A 1 108 ? -8.612 -2.965 14.323 1.00 88.88 108 THR A O 1
ATOM 885 N N . LEU A 1 109 ? -8.526 -0.799 13.750 1.00 87.19 109 LEU A N 1
ATOM 886 C CA . LEU A 1 109 ? -7.078 -0.655 13.884 1.00 87.19 109 LEU A CA 1
ATOM 887 C C . LEU A 1 109 ? -6.641 -0.376 15.335 1.00 87.19 109 LEU A C 1
ATOM 889 O O . LEU A 1 109 ? -5.455 -0.189 15.591 1.00 87.19 109 LEU A O 1
ATOM 893 N N . GLY A 1 110 ? -7.566 -0.285 16.296 1.00 87.81 110 GLY A N 1
ATOM 894 C CA . GLY A 1 110 ? -7.244 0.048 17.687 1.00 87.81 110 GLY A CA 1
ATOM 895 C C . GLY A 1 110 ? -6.533 1.400 17.845 1.00 87.81 110 GLY A C 1
ATOM 896 O O . GLY A 1 110 ? -5.647 1.547 18.691 1.00 87.81 110 GLY A O 1
ATOM 897 N N . LEU A 1 111 ? -6.877 2.381 17.005 1.00 85.31 111 LEU A N 1
ATOM 898 C CA . LEU A 1 111 ? -6.308 3.726 1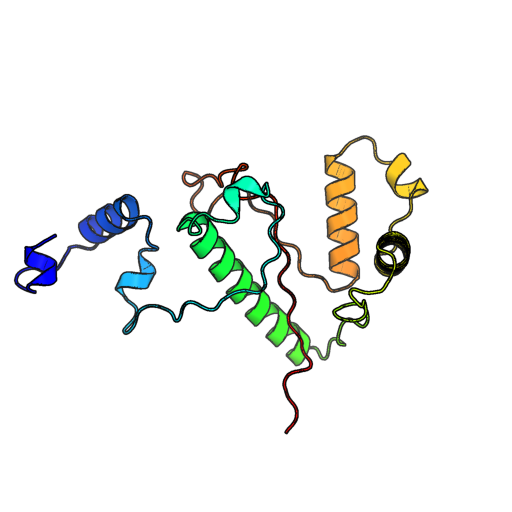7.033 1.00 85.31 111 LEU A CA 1
ATOM 899 C C . LEU A 1 111 ? -7.006 4.567 18.105 1.00 85.31 111 LEU A C 1
ATOM 901 O O . LEU A 1 111 ? -8.106 5.075 17.897 1.00 85.31 111 LEU A O 1
ATOM 905 N N . SER A 1 112 ? -6.336 4.749 19.242 1.00 81.25 112 SER A N 1
ATOM 906 C CA . SER A 1 112 ? -6.797 5.627 20.323 1.00 81.25 112 SER A CA 1
ATOM 907 C C . SER A 1 112 ? -6.312 7.065 20.121 1.00 81.25 112 SER A C 1
ATOM 909 O O . SER A 1 112 ? -5.132 7.327 19.864 1.00 81.25 112 SER A O 1
ATOM 911 N N . THR A 1 113 ? -7.225 8.022 20.293 1.00 76.50 113 THR A N 1
ATOM 912 C CA . THR A 1 113 ? -6.915 9.457 20.330 1.00 76.50 113 THR A CA 1
ATOM 913 C C . THR A 1 113 ? -6.034 9.828 21.519 1.00 76.50 113 THR A C 1
ATOM 915 O O . THR A 1 113 ? -5.187 10.714 21.413 1.00 76.50 113 THR A O 1
ATOM 918 N N . GLU A 1 114 ? -6.193 9.131 22.637 1.00 76.88 114 GLU A N 1
ATOM 919 C CA . GLU A 1 114 ? -5.437 9.309 23.874 1.00 76.88 114 GLU A CA 1
ATOM 920 C C . GLU A 1 114 ? -4.002 8.812 23.684 1.00 76.88 114 GLU A C 1
ATOM 922 O O . GLU A 1 114 ? -3.060 9.564 23.930 1.00 76.88 114 GLU A O 1
ATOM 927 N N . ALA A 1 115 ? -3.833 7.599 23.143 1.00 76.69 115 ALA A N 1
ATOM 928 C CA . ALA A 1 115 ? -2.525 7.046 22.798 1.00 76.69 115 ALA A CA 1
ATOM 929 C C . ALA A 1 115 ? -1.789 7.943 21.793 1.00 76.69 115 ALA A C 1
ATOM 931 O O . ALA A 1 115 ? -0.592 8.182 21.932 1.00 76.69 115 ALA A O 1
ATOM 932 N N . ARG A 1 116 ? -2.512 8.521 20.823 1.00 76.19 116 ARG A N 1
ATOM 933 C CA . ARG A 1 116 ? -1.948 9.454 19.839 1.00 76.19 116 ARG A CA 1
ATOM 934 C C . ARG A 1 116 ? -1.442 10.757 20.462 1.00 76.19 116 ARG A C 1
ATOM 936 O O . ARG A 1 116 ? -0.428 11.274 19.996 1.00 76.19 116 ARG A O 1
ATOM 943 N N . ARG A 1 117 ? -2.144 11.297 21.466 1.00 77.38 117 ARG A N 1
ATOM 944 C CA . ARG A 1 117 ? -1.779 12.542 22.175 1.00 77.38 117 ARG A CA 1
ATOM 945 C C . ARG A 1 117 ? -0.546 12.385 23.061 1.00 77.38 117 ARG A C 1
ATOM 947 O O . ARG A 1 117 ? 0.130 13.370 23.323 1.00 77.38 117 ARG A O 1
ATOM 954 N N . GLN A 1 118 ? -0.261 11.166 23.511 1.00 81.06 118 GLN A N 1
ATOM 955 C CA . GLN A 1 118 ? 0.920 10.858 24.319 1.00 81.06 118 GLN A CA 1
ATOM 956 C C . GLN A 1 118 ? 2.201 10.735 23.484 1.00 81.06 118 GLN A C 1
ATOM 958 O O . GLN A 1 118 ? 3.295 10.705 24.044 1.00 81.06 118 GLN A O 1
ATOM 963 N N . LEU A 1 119 ? 2.089 10.671 22.152 1.00 85.31 119 LEU A N 1
ATOM 964 C CA . LEU A 1 119 ? 3.247 10.552 21.275 1.00 85.31 119 LEU A CA 1
ATOM 965 C C . LEU A 1 119 ? 3.880 11.924 21.010 1.00 85.31 119 LEU A C 1
ATOM 967 O O . LEU A 1 119 ? 3.207 12.814 20.484 1.00 85.31 119 LEU A O 1
ATOM 971 N N . PRO A 1 120 ? 5.178 12.091 21.317 1.00 81.31 120 PRO A N 1
ATOM 972 C CA . PRO A 1 120 ? 5.840 13.391 21.275 1.00 81.31 120 PRO A CA 1
ATOM 973 C C . PRO A 1 120 ? 6.144 13.855 19.849 1.00 81.31 120 PRO A C 1
ATOM 975 O O . PRO A 1 120 ? 6.276 15.053 19.607 1.00 81.31 120 PRO A O 1
ATOM 978 N N . THR A 1 121 ? 6.263 12.926 18.893 1.00 87.69 121 THR A N 1
ATOM 979 C CA . THR A 1 121 ? 6.625 13.251 17.511 1.00 87.69 121 THR A CA 1
ATOM 980 C C . THR A 1 121 ? 5.658 12.658 16.493 1.00 87.69 121 THR A C 1
ATOM 982 O O . THR A 1 121 ? 4.998 11.639 16.710 1.00 87.69 121 THR A O 1
ATOM 985 N N . TRP A 1 122 ? 5.601 13.296 15.322 1.00 81.50 122 TRP A N 1
ATOM 986 C CA . TRP A 1 122 ? 4.889 12.755 14.165 1.00 81.50 122 TRP A CA 1
ATOM 987 C C . TRP A 1 122 ? 5.420 11.372 13.760 1.00 81.50 122 TRP A C 1
ATOM 989 O O . TRP A 1 122 ? 4.632 10.483 13.444 1.00 81.50 122 TRP A O 1
ATOM 999 N N . THR A 1 123 ? 6.738 11.174 13.817 1.00 84.75 123 THR A N 1
ATOM 1000 C CA . THR A 1 123 ? 7.391 9.918 13.432 1.00 84.75 123 THR A CA 1
ATOM 1001 C C . THR A 1 123 ? 6.975 8.761 14.335 1.00 84.75 123 THR A C 1
ATOM 1003 O O . THR A 1 123 ? 6.688 7.677 13.833 1.00 84.75 123 THR A O 1
ATOM 1006 N N . ASP A 1 124 ? 6.887 8.983 15.648 1.00 85.62 124 ASP A N 1
ATOM 1007 C CA . ASP A 1 124 ? 6.480 7.935 16.594 1.00 85.62 124 ASP A CA 1
ATOM 1008 C C . ASP A 1 124 ? 5.043 7.491 16.355 1.00 85.62 124 ASP A C 1
ATOM 1010 O O . ASP A 1 124 ? 4.712 6.311 16.440 1.00 85.62 124 ASP A O 1
ATOM 1014 N N . ALA A 1 125 ? 4.193 8.424 15.957 1.00 85.44 125 ALA A N 1
ATOM 1015 C CA . ALA A 1 125 ? 2.831 8.095 15.604 1.00 85.44 125 ALA A CA 1
ATOM 1016 C C . ALA A 1 125 ? 2.653 7.449 14.247 1.00 85.44 125 ALA A C 1
ATOM 1018 O O . ALA A 1 125 ? 1.755 6.625 14.098 1.00 85.44 125 ALA A O 1
ATOM 1019 N N . LEU A 1 126 ? 3.498 7.785 13.275 1.00 84.31 126 LEU A N 1
ATOM 1020 C CA . LEU A 1 126 ? 3.542 7.029 12.036 1.00 84.31 126 LEU A CA 1
ATOM 1021 C C . LEU A 1 126 ? 3.948 5.579 12.328 1.00 84.31 126 LEU A C 1
ATOM 1023 O O . LEU A 1 126 ? 3.282 4.668 11.854 1.00 84.31 126 LEU A O 1
ATOM 1027 N N . ARG A 1 127 ? 4.974 5.354 13.160 1.00 87.69 127 ARG A N 1
ATOM 1028 C CA . ARG A 1 127 ? 5.382 4.000 13.574 1.00 87.69 127 ARG A CA 1
ATOM 1029 C C . ARG A 1 127 ? 4.267 3.254 14.300 1.00 87.69 127 ARG A C 1
ATOM 1031 O O . ARG A 1 127 ? 4.017 2.100 13.981 1.00 87.69 127 ARG A O 1
ATOM 1038 N N . GLN A 1 128 ? 3.573 3.912 15.230 1.00 89.19 128 GLN A N 1
ATOM 1039 C CA . GLN A 1 128 ? 2.433 3.305 15.919 1.00 89.1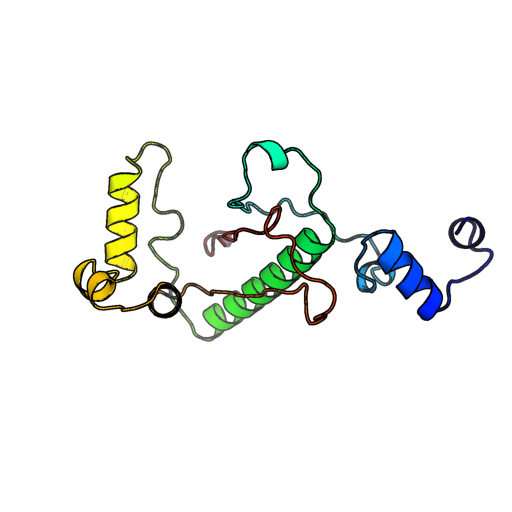9 128 GLN A CA 1
ATOM 1040 C C . GLN A 1 128 ? 1.308 2.950 14.939 1.00 89.19 128 GLN A C 1
ATOM 1042 O O . GLN A 1 128 ? 0.747 1.865 15.034 1.00 89.19 128 GLN A O 1
ATOM 1047 N N . LEU A 1 129 ? 0.987 3.835 13.993 1.00 87.12 129 LEU A N 1
ATOM 1048 C CA . LEU A 1 129 ? -0.025 3.569 12.972 1.00 87.12 129 LEU A CA 1
ATOM 1049 C C . LEU A 1 129 ? 0.360 2.372 12.093 1.00 87.12 129 LEU A C 1
ATOM 1051 O O . LEU A 1 129 ? -0.496 1.540 11.814 1.00 87.12 129 LEU A O 1
ATOM 1055 N N . ILE A 1 130 ? 1.629 2.284 11.680 1.00 88.44 130 ILE A N 1
ATOM 1056 C CA . ILE A 1 130 ? 2.158 1.153 10.906 1.00 88.44 130 ILE A CA 1
ATOM 1057 C C . ILE A 1 130 ? 1.995 -0.142 11.702 1.00 88.44 130 ILE A C 1
ATOM 1059 O O . ILE A 1 130 ? 1.361 -1.063 11.204 1.00 88.44 130 ILE A O 1
ATOM 1063 N N . ALA A 1 131 ? 2.460 -0.171 12.953 1.00 89.38 131 ALA A N 1
ATOM 1064 C CA . ALA A 1 131 ? 2.348 -1.349 13.809 1.00 89.38 131 ALA A CA 1
ATOM 1065 C C . ALA A 1 131 ? 0.885 -1.783 13.999 1.00 89.38 131 ALA A C 1
ATOM 1067 O O . ALA A 1 131 ? 0.558 -2.953 13.863 1.00 89.38 131 ALA A O 1
ATOM 1068 N N . LYS A 1 132 ? -0.026 -0.831 14.228 1.00 90.56 132 LYS A N 1
ATOM 1069 C CA . LYS A 1 132 ? -1.462 -1.112 14.361 1.00 90.56 132 LYS A CA 1
ATOM 1070 C C . LYS A 1 132 ? -2.106 -1.636 13.078 1.00 90.56 132 LYS A C 1
ATOM 1072 O O . LYS A 1 132 ? -3.011 -2.463 13.143 1.00 90.56 132 LYS A O 1
ATOM 1077 N N . ALA A 1 133 ? -1.658 -1.159 11.921 1.00 89.00 133 ALA A N 1
ATOM 1078 C CA . ALA A 1 133 ? -2.098 -1.680 10.635 1.00 89.00 133 ALA A CA 1
ATOM 1079 C C . ALA A 1 133 ? -1.581 -3.110 10.405 1.00 89.00 133 ALA A C 1
ATOM 1081 O O . ALA A 1 133 ? -2.358 -3.975 10.003 1.00 89.00 133 ALA A O 1
ATOM 1082 N N . GLU A 1 134 ? -0.313 -3.372 10.719 1.00 88.81 134 GLU A N 1
ATOM 1083 C CA . GLU A 1 134 ? 0.305 -4.698 10.612 1.00 88.81 134 GLU A CA 1
ATOM 1084 C C . GLU A 1 134 ? -0.332 -5.714 11.572 1.00 88.81 134 GLU A C 1
ATOM 1086 O O . GLU A 1 134 ? -0.656 -6.821 11.144 1.00 88.81 134 GLU A O 1
ATOM 1091 N N . ASP A 1 135 ? -0.621 -5.318 12.818 1.00 87.94 135 ASP A N 1
ATOM 1092 C CA . ASP A 1 135 ? -1.369 -6.122 13.799 1.00 87.94 135 ASP A CA 1
ATOM 1093 C C . ASP A 1 135 ? -2.766 -6.506 13.277 1.00 87.94 135 ASP A C 1
ATOM 1095 O O . ASP A 1 135 ? -3.273 -7.592 13.556 1.00 87.94 135 ASP A O 1
ATOM 1099 N N . ALA A 1 136 ? -3.389 -5.623 12.490 1.00 86.62 136 ALA A N 1
ATOM 1100 C CA . ALA A 1 136 ? -4.670 -5.868 11.833 1.00 86.62 136 ALA A CA 1
ATOM 1101 C C . ALA A 1 136 ? -4.543 -6.667 10.518 1.00 86.62 136 ALA A C 1
ATOM 1103 O O . ALA A 1 136 ? -5.531 -6.813 9.798 1.00 86.62 136 ALA A O 1
ATOM 1104 N N . GLY A 1 137 ? -3.347 -7.167 10.183 1.00 83.88 137 GLY A N 1
ATOM 1105 C CA . GLY A 1 137 ? -3.065 -7.969 8.989 1.00 83.88 137 GLY A CA 1
ATOM 1106 C C . GLY A 1 137 ? -2.846 -7.162 7.705 1.00 83.88 137 GLY A C 1
ATOM 1107 O O . GLY A 1 137 ? -2.841 -7.731 6.612 1.00 83.88 137 GLY A O 1
ATOM 1108 N N . VAL A 1 138 ? -2.671 -5.840 7.801 1.00 86.19 138 VAL A N 1
ATOM 1109 C CA . VAL A 1 138 ? -2.356 -4.980 6.652 1.00 86.19 138 VAL A CA 1
ATOM 1110 C C . VAL A 1 138 ? -0.847 -4.933 6.445 1.00 86.19 138 VAL A C 1
ATOM 1112 O O . VAL A 1 138 ? -0.108 -4.449 7.294 1.00 86.19 138 VAL A O 1
ATOM 1115 N N . MET A 1 139 ? -0.379 -5.351 5.271 1.00 85.50 139 MET A N 1
ATOM 1116 C CA . MET A 1 139 ? 1.018 -5.156 4.885 1.00 85.50 139 MET A CA 1
ATOM 1117 C C . MET A 1 139 ? 1.287 -3.673 4.591 1.00 85.50 139 MET A C 1
ATOM 1119 O O . MET A 1 139 ? 0.696 -3.099 3.671 1.00 85.50 139 MET A O 1
ATOM 1123 N N . VAL A 1 140 ? 2.224 -3.067 5.323 1.00 86.44 140 VAL A N 1
ATOM 1124 C CA . VAL A 1 140 ? 2.656 -1.684 5.097 1.00 86.44 140 VAL A CA 1
ATOM 1125 C C . VAL A 1 140 ? 4.060 -1.653 4.499 1.00 86.44 140 VAL A C 1
ATOM 1127 O O . VAL A 1 140 ? 4.969 -2.349 4.936 1.00 86.44 140 VAL A O 1
ATOM 1130 N N . MET A 1 141 ? 4.255 -0.828 3.471 1.00 84.94 141 MET A N 1
ATOM 1131 C CA . MET A 1 141 ? 5.549 -0.648 2.812 1.00 84.94 141 MET A CA 1
ATOM 1132 C C . MET A 1 141 ? 5.933 0.828 2.831 1.00 84.94 141 MET A C 1
ATOM 1134 O O . MET A 1 141 ? 5.192 1.672 2.332 1.00 84.94 141 MET A O 1
ATOM 1138 N N . VAL A 1 142 ? 7.111 1.135 3.379 1.00 81.69 142 VAL A N 1
ATOM 1139 C CA . VAL A 1 142 ? 7.664 2.494 3.426 1.00 81.69 142 VAL A CA 1
ATOM 1140 C C . VAL A 1 142 ? 8.998 2.512 2.688 1.00 81.69 142 VAL A C 1
ATOM 1142 O O . VAL A 1 142 ? 9.903 1.751 3.020 1.00 81.69 142 VAL A O 1
ATOM 1145 N N . SER A 1 143 ? 9.127 3.383 1.687 1.00 76.75 143 SER A N 1
ATOM 1146 C CA . SER A 1 143 ? 10.388 3.636 0.984 1.00 76.75 143 SER A CA 1
ATOM 1147 C C . SER A 1 143 ? 10.489 5.106 0.588 1.00 76.75 143 SER A C 1
ATOM 1149 O O . SER A 1 143 ? 9.481 5.742 0.285 1.00 76.75 143 SER A O 1
ATOM 1151 N N . SER A 1 144 ? 11.710 5.639 0.578 1.00 65.38 144 SER A N 1
ATOM 1152 C CA . SER A 1 144 ? 12.049 6.965 0.041 1.00 65.38 144 SER A CA 1
ATOM 1153 C C . SER A 1 144 ? 12.729 6.894 -1.335 1.00 65.38 144 SER A C 1
ATOM 1155 O O . SER A 1 144 ? 13.026 7.929 -1.938 1.00 65.38 144 SER A O 1
ATOM 1157 N N . VAL A 1 145 ? 12.981 5.680 -1.833 1.00 68.88 145 VAL A N 1
ATOM 1158 C CA . VAL A 1 145 ? 13.748 5.398 -3.053 1.00 68.88 145 VAL A CA 1
ATOM 1159 C C . VAL A 1 145 ? 13.066 4.320 -3.895 1.00 68.88 145 VAL A C 1
ATOM 1161 O O . VAL A 1 145 ? 12.322 3.484 -3.374 1.00 68.88 145 VAL A O 1
ATOM 1164 N N . VAL A 1 146 ? 13.316 4.338 -5.201 1.00 61.03 146 VAL A N 1
ATOM 1165 C CA . VAL A 1 146 ? 12.762 3.362 -6.145 1.00 61.03 146 VAL A CA 1
ATOM 1166 C C . VAL A 1 146 ? 13.576 2.070 -6.085 1.00 61.03 146 VAL A C 1
ATOM 1168 O O . VAL A 1 146 ? 14.783 2.058 -6.355 1.00 61.03 146 VAL A O 1
ATOM 1171 N N . GLY A 1 147 ? 12.913 0.960 -5.754 1.00 64.00 147 GLY A N 1
ATOM 1172 C CA . GLY A 1 147 ? 13.566 -0.340 -5.598 1.00 64.00 147 GLY A CA 1
ATOM 1173 C C . GLY A 1 147 ? 14.643 -0.310 -4.508 1.00 64.00 147 GLY A C 1
ATOM 1174 O O . GLY A 1 147 ? 14.369 0.058 -3.370 1.00 64.00 147 GLY A O 1
ATOM 1175 N N . SER A 1 148 ? 15.870 -0.699 -4.860 1.00 58.66 148 SER A N 1
ATOM 1176 C CA . SER A 1 148 ? 17.057 -0.632 -3.991 1.00 58.66 148 SER A CA 1
ATOM 1177 C C . SER A 1 148 ? 18.029 0.496 -4.367 1.00 58.66 148 SER A C 1
ATOM 1179 O O . SER A 1 148 ? 19.098 0.612 -3.769 1.00 58.66 148 SER A O 1
ATOM 1181 N N . ASN A 1 149 ? 17.695 1.331 -5.358 1.00 61.81 149 ASN A N 1
ATOM 1182 C CA . ASN A 1 149 ? 18.614 2.340 -5.874 1.00 61.81 149 ASN A CA 1
ATOM 1183 C C . ASN A 1 149 ? 18.472 3.663 -5.108 1.00 61.81 149 ASN A C 1
ATOM 1185 O O . ASN A 1 149 ? 17.581 4.463 -5.389 1.00 61.81 149 ASN A O 1
ATOM 1189 N N . SER A 1 150 ? 19.402 3.930 -4.189 1.00 62.00 150 SER A N 1
ATOM 1190 C CA . SER A 1 150 ? 19.419 5.145 -3.361 1.00 62.00 150 SER A CA 1
ATOM 1191 C C . SER A 1 150 ? 19.571 6.458 -4.143 1.00 62.00 150 SER A C 1
ATOM 1193 O O . SER A 1 150 ? 19.269 7.528 -3.609 1.00 62.00 150 SER A O 1
ATOM 1195 N N . HIS A 1 151 ? 19.993 6.394 -5.411 1.00 63.75 151 HIS A N 1
ATOM 1196 C CA . HIS A 1 151 ? 20.103 7.553 -6.297 1.00 63.75 151 HIS A CA 1
ATOM 1197 C C . HIS A 1 151 ? 18.792 7.890 -7.022 1.00 63.75 151 HIS A C 1
ATOM 1199 O O . HIS A 1 151 ? 18.640 9.014 -7.498 1.00 63.75 151 HIS A O 1
ATOM 1205 N N . ARG A 1 152 ? 17.827 6.960 -7.080 1.00 68.44 152 ARG A N 1
ATOM 1206 C CA . ARG A 1 152 ? 16.482 7.193 -7.631 1.00 68.44 152 ARG A CA 1
ATOM 1207 C C . ARG A 1 152 ? 15.522 7.537 -6.495 1.00 68.44 152 ARG A C 1
ATOM 1209 O O . ARG A 1 152 ? 14.838 6.668 -5.957 1.00 68.44 152 ARG A O 1
ATOM 1216 N N . LYS A 1 153 ? 15.518 8.806 -6.083 1.00 70.69 153 LYS A N 1
ATOM 1217 C CA . LYS A 1 153 ? 14.586 9.302 -5.058 1.00 70.69 153 LYS A CA 1
ATOM 1218 C C . LYS A 1 153 ? 13.166 9.352 -5.615 1.00 70.69 153 LYS A C 1
ATOM 1220 O O . LYS A 1 153 ? 12.968 9.806 -6.735 1.00 70.69 153 LYS A O 1
ATOM 1225 N N . LEU A 1 154 ? 12.192 8.951 -4.802 1.00 70.25 154 LEU A N 1
ATOM 1226 C CA . LEU A 1 154 ? 10.781 9.114 -5.146 1.00 70.25 154 LEU A CA 1
ATOM 1227 C C . LEU A 1 154 ? 10.416 10.607 -5.154 1.00 70.25 154 LEU A C 1
ATOM 1229 O O . LEU A 1 154 ? 10.689 11.319 -4.183 1.00 70.25 154 LEU A O 1
ATOM 1233 N N . ASP A 1 155 ? 9.793 11.086 -6.235 1.00 68.00 155 ASP A N 1
ATOM 1234 C CA . ASP A 1 155 ? 9.241 12.444 -6.291 1.00 68.00 155 ASP A CA 1
ATOM 1235 C C . ASP A 1 155 ? 8.056 12.539 -5.321 1.00 68.00 155 ASP A C 1
ATOM 1237 O O . ASP A 1 155 ? 7.006 11.960 -5.565 1.00 68.00 155 ASP A O 1
ATOM 1241 N N . VAL A 1 156 ? 8.184 13.306 -4.235 1.00 66.19 156 VAL A N 1
ATOM 1242 C CA . VAL A 1 156 ? 7.117 13.524 -3.233 1.00 66.19 156 VAL A CA 1
ATOM 1243 C C . VAL A 1 156 ? 5.880 14.217 -3.837 1.00 66.19 156 VAL A C 1
ATOM 1245 O O . VAL A 1 156 ? 4.770 14.151 -3.298 1.00 66.19 156 VAL A O 1
ATOM 1248 N N . GLY A 1 157 ? 6.044 14.911 -4.965 1.00 63.53 157 GLY A N 1
ATOM 1249 C CA . GLY A 1 157 ? 4.942 15.485 -5.729 1.00 63.53 157 GLY A CA 1
ATOM 1250 C C . GLY A 1 157 ? 4.124 14.445 -6.499 1.00 63.53 157 GLY A C 1
ATOM 1251 O O . GLY A 1 157 ? 2.990 14.738 -6.875 1.00 63.53 157 GLY A O 1
ATOM 1252 N N . GLU A 1 158 ? 4.683 13.267 -6.763 1.00 64.94 158 GLU A N 1
ATOM 1253 C CA . GLU A 1 158 ? 4.019 12.137 -7.427 1.00 64.94 158 GLU A CA 1
ATOM 1254 C C . GLU A 1 158 ? 3.672 11.025 -6.419 1.00 64.94 158 GLU A C 1
ATOM 1256 O O . GLU A 1 158 ? 2.605 10.416 -6.479 1.00 64.94 158 GLU A O 1
ATOM 1261 N N . PHE A 1 159 ? 4.532 10.826 -5.422 1.00 67.56 159 PHE A N 1
ATOM 1262 C CA . PHE A 1 159 ? 4.484 9.750 -4.450 1.00 67.56 159 PHE A CA 1
ATOM 1263 C C . PHE A 1 159 ? 4.112 10.281 -3.060 1.00 67.56 159 PHE A C 1
ATOM 1265 O O . PHE A 1 159 ? 4.944 10.791 -2.310 1.00 67.56 159 PHE A O 1
ATOM 1272 N N . ARG A 1 160 ? 2.832 10.146 -2.699 1.00 67.94 160 ARG A N 1
ATOM 1273 C CA . ARG A 1 160 ? 2.307 10.480 -1.355 1.00 67.94 160 ARG A CA 1
ATOM 1274 C C . ARG A 1 160 ? 1.716 9.282 -0.612 1.00 67.94 160 ARG A C 1
ATOM 1276 O O . ARG A 1 160 ? 1.118 9.445 0.447 1.00 67.94 160 ARG A O 1
ATOM 1283 N N . GLY A 1 161 ? 1.887 8.090 -1.176 1.00 73.69 161 GLY A N 1
ATOM 1284 C CA . GLY A 1 161 ? 1.275 6.850 -0.719 1.00 73.69 161 GLY A CA 1
ATOM 1285 C C . GLY A 1 161 ? 0.117 6.407 -1.612 1.00 73.69 161 GLY A C 1
ATOM 1286 O O . GLY A 1 161 ? -0.520 7.211 -2.302 1.00 73.69 161 GLY A O 1
ATOM 1287 N N . PHE A 1 162 ? -0.124 5.103 -1.601 1.00 75.12 162 PHE A N 1
ATOM 1288 C CA . PHE A 1 162 ? -1.235 4.441 -2.269 1.00 75.12 162 PHE A CA 1
ATOM 1289 C C . PHE A 1 162 ? -1.672 3.233 -1.439 1.00 75.12 162 PHE A C 1
ATOM 1291 O O . PHE A 1 162 ? -0.915 2.740 -0.604 1.00 75.12 162 PHE A O 1
ATOM 1298 N N . ALA A 1 163 ? -2.889 2.757 -1.684 1.00 80.19 163 ALA A N 1
ATOM 1299 C CA . ALA A 1 163 ? -3.388 1.509 -1.123 1.00 80.19 163 ALA A CA 1
ATOM 1300 C C . ALA A 1 163 ? -3.670 0.517 -2.256 1.00 80.19 163 ALA A C 1
ATOM 1302 O O . ALA A 1 163 ? -4.309 0.880 -3.248 1.00 80.19 163 ALA A O 1
ATOM 1303 N N . LEU A 1 164 ? -3.198 -0.720 -2.091 1.00 77.88 164 LEU A N 1
ATOM 1304 C CA . LEU A 1 164 ? -3.559 -1.866 -2.922 1.00 77.88 164 LEU A CA 1
ATOM 1305 C C . LEU A 1 164 ? -4.507 -2.741 -2.107 1.00 77.88 164 LEU A C 1
ATOM 1307 O O . LEU A 1 164 ? -4.130 -3.243 -1.051 1.00 77.88 164 LEU A O 1
ATOM 1311 N N . ALA A 1 165 ? -5.733 -2.907 -2.588 1.00 77.62 165 ALA A N 1
ATOM 1312 C CA . ALA A 1 165 ? -6.673 -3.863 -2.025 1.00 77.62 165 ALA A CA 1
ATOM 1313 C C . ALA A 1 165 ? -6.689 -5.105 -2.916 1.00 77.62 165 ALA A C 1
ATOM 1315 O O . ALA A 1 165 ? -6.813 -4.979 -4.134 1.00 77.62 165 ALA A O 1
ATOM 1316 N N . ASP A 1 166 ? -6.559 -6.276 -2.302 1.00 69.31 166 ASP A N 1
ATOM 1317 C CA . ASP A 1 166 ? -6.797 -7.553 -2.964 1.00 69.31 166 ASP A CA 1
ATOM 1318 C C . ASP A 1 166 ? -8.093 -8.140 -2.404 1.00 69.31 166 ASP A C 1
ATOM 1320 O O . ASP A 1 166 ? -8.214 -8.378 -1.198 1.00 69.31 166 ASP A O 1
ATOM 1324 N N . ASP A 1 167 ? -9.069 -8.352 -3.284 1.00 59.16 167 ASP A N 1
ATOM 1325 C CA . ASP A 1 167 ? -10.229 -9.157 -2.944 1.00 59.16 167 ASP A CA 1
ATOM 1326 C C . ASP A 1 167 ? -9.783 -10.622 -2.952 1.00 59.16 167 ASP A C 1
ATOM 1328 O O . ASP A 1 167 ? -9.893 -11.325 -3.960 1.00 59.16 167 ASP A O 1
ATOM 1332 N N . LEU A 1 168 ? -9.406 -11.132 -1.775 1.00 51.25 168 LEU A N 1
ATOM 1333 C CA . LEU A 1 168 ? -9.279 -12.576 -1.509 1.00 51.25 168 LEU A CA 1
ATOM 1334 C C . LEU A 1 168 ? -10.509 -13.371 -2.002 1.00 51.25 168 LEU A C 1
ATOM 1336 O O . LEU A 1 168 ? -10.431 -14.575 -2.235 1.00 51.25 168 LEU A O 1
ATOM 1340 N N . ARG A 1 169 ? -11.641 -12.679 -2.189 1.00 33.69 169 ARG A N 1
ATOM 1341 C CA . ARG A 1 169 ? -12.950 -13.189 -2.590 1.00 33.69 169 ARG A CA 1
ATOM 1342 C C . ARG A 1 169 ? -13.081 -13.633 -4.050 1.00 33.69 169 ARG A C 1
ATOM 1344 O O . ARG A 1 169 ? -14.113 -14.208 -4.385 1.00 33.69 169 ARG A O 1
ATOM 1351 N N . ARG A 1 170 ? -12.105 -13.396 -4.932 1.00 35.28 170 ARG A N 1
ATOM 1352 C CA . ARG A 1 170 ? -12.257 -13.705 -6.370 1.00 35.28 170 ARG A CA 1
ATOM 1353 C C . ARG A 1 170 ? -11.857 -15.128 -6.779 1.00 35.28 170 ARG A C 1
ATOM 1355 O O . ARG A 1 170 ? -11.325 -15.312 -7.866 1.00 35.28 170 ARG A O 1
ATOM 1362 N N . TRP A 1 171 ? -12.149 -16.125 -5.943 1.00 32.97 171 TRP A N 1
ATOM 1363 C CA . TRP A 1 171 ? -12.049 -17.540 -6.320 1.00 32.97 171 TRP A CA 1
ATOM 1364 C C . TRP A 1 171 ? -13.249 -18.324 -5.780 1.00 32.97 171 TRP A C 1
ATOM 1366 O O . TRP A 1 171 ? -13.216 -18.887 -4.690 1.00 32.97 171 TRP A O 1
ATOM 1376 N N . SER A 1 172 ? -14.333 -18.325 -6.556 1.00 29.69 172 SER A N 1
ATOM 1377 C CA . SER A 1 172 ? -15.365 -19.359 -6.508 1.00 29.69 172 SER A CA 1
ATOM 1378 C C . SER A 1 172 ? -15.134 -20.302 -7.687 1.00 29.69 172 SER A C 1
ATOM 1380 O O . SER A 1 172 ? -15.208 -19.825 -8.815 1.00 29.69 172 SER A O 1
ATOM 1382 N N . SER A 1 173 ? -14.868 -21.572 -7.357 1.00 34.16 173 SER A N 1
ATOM 1383 C CA . SER A 1 173 ? -15.017 -22.823 -8.135 1.00 34.16 173 SER A CA 1
ATOM 1384 C C . SER A 1 173 ? -14.671 -22.814 -9.624 1.00 34.16 173 SER A C 1
ATOM 1386 O O . SER A 1 173 ? -15.412 -22.183 -10.405 1.00 34.16 173 SER A O 1
#

Radius of gyration: 20.33 Å; chains: 1; bounding box: 49×41×62 Å

Secondary structure (DSSP, 8-state):
-HHHHTTSSPPPHHHHHHHHHHTT--GGGGGSSSPPP------EE---TTTTTSPPPHHHHHHHHHHHHHHHHHHHHHHHTTPPP-TTTT---TTS-HHHHHHHHHHHTT--HHHHHT-SSHHHHHHHHHHHHHHTT------SEETTEEEEE--TTT-S-EE----TT----

Sequence (173 aa):
WPLWLSREAQPTLRQLEDFARLTHTAIGYFFLPQPPVRWHCRCRTSAPARRALAEPSSDLLDTLYLCQQRQDWYRDHARMHGLPALPFVGSASVQEAPEAVAQRLRETLGLSTEARRQLPTWTDALRQLIAKAEDAGVMVMVSSVVGSNSHRKLDVGEFRGFALADDLRRWSS

Organism: NCBI:txid410659

pLDDT: mean 74.1, std 14.14, range [29.69, 91.31]

Foldseek 3Di:
DVCVVVVVDDDDLVRLVVVCVVVQHPSVQVVDPDRPDPDPFPWPAPAPPVCPPDDAGSLRVLQVVVVVVVVVVLVVVCVVVVPDDQCLQVPDDPPDDPVVNVVVVCVLLVPDPVVVVPDPDPVVVVVSSCVSCVVSVHDDDDDQARDPDPVHGDDCNRHPDIDGDDDPPPDDD